Protein AF-A0A6L6TJT0-F1 (afdb_monomer_lite)

Radius of gyration: 23.86 Å; chains: 1; bounding box: 56×19×66 Å

Foldseek 3Di:
DQVCQQVQDWDWDWDWDDDDPPIWIWIKTKHFDADPVRHGPGIDIDIDTCRVVVVVVVVVVVVVVVVVVVVVVVVVVCVVPPDD

Structure (mmCIF, N/CA/C/O backbone):
data_AF-A0A6L6TJT0-F1
#
_entry.id   AF-A0A6L6TJT0-F1
#
loop_
_atom_site.group_PDB
_atom_site.id
_atom_site.type_symbol
_atom_site.label_atom_id
_atom_site.label_alt_id
_atom_site.label_comp_id
_atom_site.label_asym_id
_atom_site.label_entity_id
_atom_site.label_seq_id
_atom_site.pdbx_PDB_ins_code
_atom_site.Cartn_x
_atom_site.Cartn_y
_atom_site.Cartn_z
_atom_site.occupancy
_atom_site.B_iso_or_equiv
_atom_site.auth_seq_id
_atom_site.auth_comp_id
_atom_site.auth_asym_id
_atom_site.auth_atom_id
_atom_site.pdbx_PDB_model_num
ATOM 1 N N . MET A 1 1 ? -10.259 -5.929 5.058 1.00 88.50 1 MET A N 1
ATOM 2 C CA . MET A 1 1 ? -9.086 -5.385 5.784 1.00 88.50 1 MET A CA 1
ATOM 3 C C . MET A 1 1 ? -9.465 -5.007 7.212 1.00 88.50 1 MET A C 1
ATOM 5 O O . MET A 1 1 ? -8.932 -5.612 8.126 1.00 88.50 1 MET A O 1
ATOM 9 N N . TRP A 1 2 ? -10.455 -4.131 7.417 1.00 91.81 2 TRP A N 1
ATOM 10 C CA . TRP A 1 2 ? -10.922 -3.729 8.756 1.00 91.81 2 TRP A CA 1
ATOM 11 C C . TRP A 1 2 ? -11.348 -4.868 9.683 1.00 91.81 2 TRP A C 1
ATOM 13 O O . TRP A 1 2 ? -11.021 -4.831 10.858 1.00 91.81 2 TRP A O 1
ATOM 23 N N . GLN A 1 3 ? -12.004 -5.907 9.163 1.00 92.88 3 GLN A N 1
ATOM 24 C CA . GLN A 1 3 ? -12.417 -7.059 9.971 1.00 92.88 3 GLN A CA 1
ATOM 25 C C . GLN A 1 3 ? -11.236 -7.768 10.657 1.00 92.88 3 GLN A C 1
ATOM 27 O O . GLN A 1 3 ? -11.361 -8.154 11.811 1.00 92.88 3 GLN A O 1
ATOM 32 N N . ARG A 1 4 ? -10.079 -7.866 9.985 1.00 93.12 4 ARG A N 1
ATOM 33 C CA . ARG A 1 4 ? -8.839 -8.414 10.565 1.00 93.12 4 ARG A CA 1
ATOM 34 C C . ARG A 1 4 ? -8.298 -7.516 11.680 1.00 93.12 4 ARG A C 1
ATOM 36 O O . ARG A 1 4 ? -7.971 -7.981 12.766 1.00 93.12 4 ARG A O 1
ATOM 43 N N . ALA A 1 5 ? -8.278 -6.205 11.443 1.00 92.19 5 ALA A N 1
ATOM 44 C CA . ALA A 1 5 ? -7.842 -5.239 12.450 1.00 92.19 5 ALA A CA 1
ATOM 45 C C . ALA A 1 5 ? -8.759 -5.231 13.687 1.00 92.19 5 ALA A C 1
ATOM 47 O O . ALA A 1 5 ? -8.287 -5.203 14.820 1.00 92.19 5 ALA A O 1
ATOM 48 N N . LEU A 1 6 ? -10.074 -5.332 13.475 1.00 92.19 6 LEU A N 1
ATOM 49 C CA . LEU A 1 6 ? -11.082 -5.404 14.535 1.00 92.19 6 LEU A CA 1
ATOM 50 C C . LEU A 1 6 ? -11.093 -6.753 15.267 1.00 92.19 6 LEU A C 1
ATOM 52 O O . LEU A 1 6 ? -11.476 -6.795 16.431 1.00 92.19 6 LEU A O 1
ATOM 56 N N . SER A 1 7 ? -10.613 -7.839 14.651 1.00 93.44 7 SER A N 1
ATOM 57 C CA . SER A 1 7 ? -10.317 -9.085 15.373 1.00 93.44 7 SER A CA 1
ATOM 58 C C . SER A 1 7 ? -9.007 -9.017 16.168 1.00 93.44 7 SER A C 1
ATOM 60 O O . SER A 1 7 ? -8.612 -9.997 16.795 1.00 93.44 7 SER A O 1
ATOM 62 N N . GLY A 1 8 ? -8.329 -7.864 16.164 1.00 91.94 8 GLY A N 1
ATOM 63 C CA . GLY A 1 8 ? -7.120 -7.619 16.938 1.00 91.94 8 GLY A CA 1
ATOM 64 C C . GLY A 1 8 ? -5.815 -7.945 16.213 1.00 91.94 8 GLY A C 1
ATOM 65 O O . GLY A 1 8 ? -4.763 -7.936 16.855 1.00 91.94 8 GLY A O 1
ATOM 66 N N . GLU A 1 9 ? -5.870 -8.240 14.914 1.00 94.88 9 GLU A N 1
ATOM 67 C CA . GLU A 1 9 ? -4.689 -8.477 14.086 1.00 94.88 9 GLU A CA 1
ATOM 68 C C . GLU A 1 9 ? -4.056 -7.145 13.665 1.00 94.88 9 GLU A C 1
ATOM 70 O O . GLU A 1 9 ? -4.741 -6.235 13.202 1.00 94.88 9 GLU A O 1
ATOM 75 N N . GLN A 1 10 ? -2.736 -7.033 13.782 1.00 95.00 10 GLN A N 1
ATOM 76 C CA . GLN A 1 10 ? -1.977 -5.886 13.284 1.00 95.00 10 GLN A CA 1
ATOM 77 C C . GLN A 1 10 ? -1.227 -6.306 12.026 1.00 95.00 10 GLN A C 1
ATOM 79 O O . GLN A 1 10 ? -0.580 -7.352 12.012 1.00 95.00 10 GLN A O 1
ATOM 84 N N . PHE A 1 11 ? -1.334 -5.521 10.957 1.00 96.69 11 PHE A N 1
ATOM 85 C CA . PHE A 1 11 ? -0.692 -5.863 9.691 1.00 96.69 11 PHE A CA 1
ATOM 86 C C . PHE A 1 11 ? -0.421 -4.630 8.834 1.00 96.69 11 PHE A C 1
ATOM 88 O O . PHE A 1 11 ? -1.147 -3.634 8.881 1.00 96.69 11 PHE A O 1
ATOM 95 N N . THR A 1 12 ? 0.600 -4.753 7.990 1.00 97.00 12 THR A N 1
ATOM 96 C CA . THR A 1 12 ? 0.974 -3.743 7.001 1.00 97.00 12 THR A CA 1
ATOM 97 C C . THR A 1 12 ? 0.815 -4.314 5.602 1.00 97.00 12 THR A C 1
ATOM 99 O O . THR A 1 12 ? 1.161 -5.469 5.350 1.00 97.00 12 THR A O 1
ATOM 102 N N . LEU A 1 13 ? 0.296 -3.509 4.680 1.00 96.12 13 LEU A N 1
ATOM 103 C CA . LEU A 1 13 ? 0.261 -3.852 3.262 1.00 96.12 13 LEU A CA 1
ATOM 104 C C . LEU A 1 13 ? 0.602 -2.647 2.401 1.00 96.12 13 LEU A C 1
ATOM 106 O O . LEU A 1 13 ? 0.341 -1.509 2.775 1.00 96.12 13 LEU A O 1
ATOM 110 N N . THR A 1 14 ? 1.166 -2.904 1.227 1.00 96.19 14 THR A N 1
ATOM 111 C CA . THR A 1 14 ? 1.337 -1.871 0.206 1.00 96.19 14 THR A CA 1
ATOM 112 C C . THR A 1 14 ? 0.175 -1.938 -0.773 1.00 96.19 14 THR A C 1
ATOM 114 O O . THR A 1 14 ? -0.133 -3.010 -1.297 1.00 96.19 14 THR A O 1
ATOM 117 N N . GLN A 1 15 ? -0.465 -0.802 -1.029 1.00 95.44 15 GLN A N 1
ATOM 118 C CA . GLN A 1 15 ? -1.507 -0.670 -2.034 1.00 95.44 15 GLN A CA 1
ATOM 119 C C . GLN A 1 15 ? -1.146 0.372 -3.088 1.00 95.44 15 GLN A C 1
ATOM 121 O O . GLN A 1 15 ? -0.470 1.360 -2.816 1.00 95.44 15 GLN A O 1
ATOM 126 N N . HIS A 1 16 ? -1.638 0.140 -4.299 1.00 93.88 16 HIS A N 1
ATOM 127 C CA . HIS A 1 16 ? -1.500 1.045 -5.429 1.00 93.88 16 HIS A CA 1
ATOM 128 C C . HIS A 1 16 ? -2.863 1.664 -5.701 1.00 93.88 16 HIS A C 1
ATOM 130 O O . HIS A 1 16 ? -3.824 0.930 -5.935 1.00 93.88 16 HIS A O 1
ATOM 136 N N . LEU A 1 17 ? -2.953 2.989 -5.643 1.00 91.75 17 LEU A N 1
ATOM 137 C CA . LEU A 1 17 ? -4.182 3.724 -5.928 1.00 91.75 17 LEU A CA 1
ATOM 138 C C . LEU A 1 17 ? -3.970 4.690 -7.086 1.00 91.75 17 LEU A C 1
ATOM 140 O O . LEU A 1 17 ? -2.883 5.228 -7.269 1.00 91.75 17 LEU A O 1
ATOM 144 N N . GLY A 1 18 ? -5.041 4.942 -7.833 1.00 89.38 18 GLY A N 1
ATOM 145 C CA . GLY A 1 18 ? -5.006 5.779 -9.028 1.00 89.38 18 GLY A CA 1
ATOM 146 C C . GLY A 1 18 ? -4.597 5.005 -10.280 1.00 89.38 18 GLY A C 1
ATOM 147 O O . GLY A 1 18 ? -4.365 3.797 -10.252 1.00 89.38 18 GLY A O 1
ATOM 148 N N . ASN A 1 19 ? -4.551 5.715 -11.402 1.00 87.88 19 ASN A N 1
ATOM 149 C CA . ASN A 1 19 ? -4.194 5.171 -12.705 1.00 87.88 19 ASN A CA 1
ATOM 150 C C . ASN A 1 19 ? -3.213 6.102 -13.435 1.00 87.88 19 ASN A C 1
ATOM 152 O O . ASN A 1 19 ? -3.181 7.314 -13.210 1.00 87.88 19 ASN A O 1
ATOM 156 N N . GLY A 1 20 ? -2.388 5.521 -14.309 1.00 86.12 20 GLY A N 1
ATOM 157 C CA . GLY A 1 20 ? -1.429 6.265 -15.126 1.00 86.12 20 GLY A CA 1
ATOM 158 C C . GLY A 1 20 ? -0.525 7.187 -14.298 1.00 86.12 20 GLY A C 1
ATOM 159 O O . GLY A 1 20 ? 0.076 6.768 -13.314 1.00 86.12 20 GLY A O 1
ATOM 160 N N . ALA A 1 21 ? -0.448 8.461 -14.688 1.00 82.81 21 ALA A N 1
ATOM 161 C CA . ALA A 1 21 ? 0.396 9.462 -14.029 1.00 82.81 21 ALA A CA 1
ATOM 162 C C . ALA A 1 21 ? -0.057 9.839 -12.603 1.00 82.81 21 ALA A C 1
ATOM 164 O O . ALA A 1 21 ? 0.729 10.403 -11.845 1.00 82.81 21 ALA A O 1
ATOM 165 N N . ALA A 1 22 ? -1.304 9.533 -12.230 1.00 86.94 22 ALA A N 1
ATOM 166 C CA . ALA A 1 22 ? -1.830 9.758 -10.885 1.00 86.94 22 ALA A CA 1
ATOM 167 C C . ALA A 1 22 ? -1.649 8.539 -9.964 1.00 86.94 22 ALA A C 1
ATOM 169 O O . ALA A 1 22 ? -2.126 8.559 -8.830 1.00 86.94 22 ALA A O 1
ATOM 170 N N . GLN A 1 23 ? -0.990 7.475 -10.438 1.00 91.81 23 GLN A N 1
ATOM 171 C CA . GLN A 1 23 ? -0.740 6.290 -9.631 1.00 91.81 23 GLN A CA 1
ATOM 172 C C . GLN A 1 23 ? 0.181 6.622 -8.450 1.00 91.81 23 GLN A C 1
ATOM 174 O O . GLN A 1 23 ? 1.278 7.158 -8.614 1.00 91.81 23 GLN A O 1
ATOM 179 N N . ARG A 1 24 ? -0.273 6.271 -7.248 1.00 95.19 24 ARG A N 1
ATOM 180 C CA . ARG A 1 24 ? 0.450 6.422 -5.986 1.00 95.19 24 ARG A CA 1
ATOM 181 C C . ARG A 1 24 ? 0.570 5.081 -5.277 1.00 95.19 24 ARG A C 1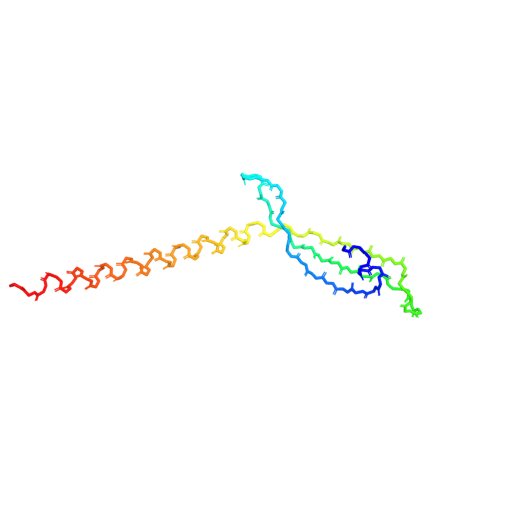
ATOM 183 O O . ARG A 1 24 ? 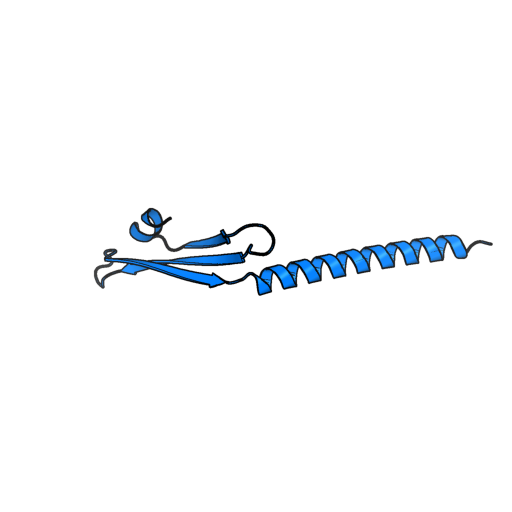-0.288 4.206 -5.406 1.00 95.19 24 ARG A O 1
ATOM 190 N N . HIS A 1 25 ? 1.652 4.935 -4.529 1.00 96.38 25 HIS A N 1
ATOM 191 C CA . HIS A 1 25 ? 1.938 3.785 -3.688 1.00 96.38 25 HIS A CA 1
ATOM 192 C C . HIS A 1 25 ? 1.731 4.193 -2.236 1.00 96.38 25 HIS A C 1
ATOM 194 O O . HIS A 1 25 ? 2.357 5.143 -1.774 1.00 96.38 25 HIS A O 1
ATOM 200 N N . TYR A 1 26 ? 0.897 3.455 -1.513 1.00 97.38 26 TYR A N 1
ATOM 201 C CA . TYR A 1 26 ? 0.637 3.688 -0.101 1.00 97.38 26 TYR A CA 1
ATOM 202 C C . TYR A 1 26 ? 1.019 2.472 0.725 1.00 97.38 26 TYR A C 1
ATOM 204 O O . TYR A 1 26 ? 0.613 1.352 0.420 1.00 97.38 26 TYR A O 1
ATOM 212 N N . GLU A 1 27 ? 1.755 2.699 1.801 1.00 97.75 27 GLU A N 1
ATOM 213 C CA . GLU A 1 27 ? 1.942 1.729 2.869 1.00 97.75 27 GLU A CA 1
ATOM 214 C C . GLU A 1 27 ? 0.843 1.947 3.911 1.00 97.75 27 GLU A C 1
ATOM 216 O O . GLU A 1 27 ? 0.739 3.010 4.526 1.00 97.75 27 GLU A O 1
ATOM 221 N N . LEU A 1 28 ? -0.026 0.951 4.048 1.00 97.38 28 LEU A N 1
ATOM 222 C CA . LEU A 1 28 ? -1.183 0.963 4.927 1.00 97.38 28 LEU A CA 1
ATOM 223 C C . LEU A 1 28 ? -0.875 0.129 6.169 1.00 97.38 28 LEU A C 1
ATOM 225 O O . LEU A 1 28 ? -0.742 -1.091 6.070 1.00 97.38 28 LEU A O 1
ATOM 229 N N . CYS A 1 29 ? -0.798 0.782 7.325 1.00 97.62 29 CYS A N 1
ATOM 230 C CA . CYS A 1 29 ? -0.513 0.156 8.614 1.00 97.62 29 CYS A CA 1
ATOM 231 C C . CYS A 1 29 ? -1.796 0.074 9.446 1.00 97.62 29 CYS A C 1
ATOM 233 O O . CYS A 1 29 ? -2.249 1.081 10.002 1.00 97.62 29 CYS A O 1
ATOM 235 N N . PHE A 1 30 ? -2.384 -1.119 9.531 1.00 97.56 30 PHE A N 1
ATOM 236 C CA . PHE A 1 30 ? -3.580 -1.384 10.324 1.00 97.56 30 PHE A CA 1
ATOM 237 C C . PHE A 1 30 ? -3.204 -1.791 11.745 1.00 97.56 30 PHE A C 1
ATOM 239 O O . PHE A 1 30 ? -2.412 -2.710 11.953 1.00 97.56 30 PHE A O 1
ATOM 246 N N . ASN A 1 31 ? -3.825 -1.134 12.719 1.00 96.12 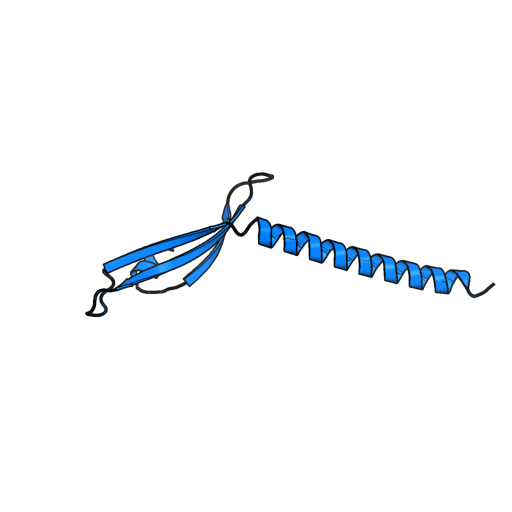31 ASN A N 1
ATOM 247 C CA . ASN A 1 31 ? -3.607 -1.385 14.135 1.00 96.12 31 ASN A CA 1
ATOM 248 C C . ASN A 1 31 ? -4.942 -1.546 14.866 1.00 96.12 31 ASN A C 1
ATOM 250 O O . ASN A 1 31 ? -5.956 -0.961 14.478 1.00 96.12 31 ASN A O 1
ATOM 254 N N . CYS A 1 32 ? -4.927 -2.312 15.954 1.00 95.56 32 CYS A N 1
ATOM 255 C CA . CYS A 1 32 ? -6.054 -2.444 16.870 1.00 95.56 32 CYS A CA 1
ATOM 256 C C . CYS A 1 32 ? -5.845 -1.570 18.113 1.00 95.56 32 CYS A C 1
ATOM 258 O O . CYS A 1 32 ? -4.761 -1.561 18.698 1.00 95.56 32 CYS A O 1
ATOM 260 N N . LEU A 1 33 ? -6.900 -0.890 18.550 1.00 95.56 33 LEU A N 1
ATOM 261 C CA . LEU A 1 33 ? -6.960 -0.213 19.840 1.00 95.56 33 LEU A CA 1
ATOM 262 C C . LEU A 1 33 ? -7.545 -1.183 20.867 1.00 95.56 33 LEU A C 1
ATOM 264 O O . LEU A 1 33 ? -8.662 -1.676 20.688 1.00 95.56 33 LEU A O 1
ATOM 268 N N . ARG A 1 34 ? -6.791 -1.462 21.931 1.00 94.31 34 ARG A N 1
ATOM 269 C CA . ARG A 1 34 ? -7.212 -2.351 23.020 1.00 94.31 34 ARG A CA 1
ATOM 270 C C . ARG A 1 34 ? -7.417 -1.564 24.305 1.00 94.31 34 ARG A C 1
ATOM 272 O O . ARG A 1 34 ? -6.631 -0.671 24.613 1.00 94.31 34 ARG A O 1
ATOM 279 N N . ALA A 1 35 ? -8.458 -1.926 25.044 1.00 94.31 35 ALA A N 1
ATOM 280 C CA . ALA A 1 35 ? -8.649 -1.489 26.416 1.00 94.31 35 ALA A CA 1
ATOM 281 C C . ALA A 1 35 ? -7.631 -2.168 27.358 1.00 94.31 35 ALA A C 1
ATOM 283 O O . ALA A 1 35 ? -6.997 -3.156 26.972 1.00 94.31 35 ALA A O 1
ATOM 284 N N . PRO A 1 36 ? -7.473 -1.674 28.601 1.00 95.31 36 PRO A N 1
ATOM 285 C CA . PRO A 1 36 ? -6.583 -2.286 29.591 1.00 95.31 36 PRO A CA 1
ATOM 286 C C . PRO A 1 36 ? -6.906 -3.752 29.921 1.00 95.31 36 PRO A C 1
ATOM 288 O O . PRO A 1 36 ? -6.019 -4.492 30.332 1.00 95.31 36 PRO A O 1
ATOM 291 N N . ASP A 1 37 ? -8.153 -4.181 29.720 1.00 95.00 37 ASP A N 1
ATOM 292 C CA . ASP A 1 37 ? -8.605 -5.571 29.882 1.00 95.00 37 ASP A CA 1
ATOM 293 C C . ASP A 1 37 ? -8.273 -6.474 28.672 1.00 95.00 37 ASP A C 1
ATOM 295 O O . ASP A 1 37 ? -8.570 -7.667 28.678 1.00 95.00 37 ASP A O 1
ATOM 299 N N . GLY A 1 38 ? -7.643 -5.919 27.629 1.00 91.06 38 GLY A N 1
ATOM 300 C CA . GLY A 1 38 ? -7.237 -6.623 26.413 1.00 91.06 38 GLY A CA 1
ATOM 301 C C . GLY A 1 38 ? -8.308 -6.692 25.319 1.00 91.06 38 GLY A C 1
ATOM 302 O O . GLY A 1 38 ? -7.996 -7.124 24.198 1.00 91.06 38 GLY A O 1
ATOM 303 N N . VAL A 1 39 ? -9.535 -6.235 25.593 1.00 94.50 39 VAL A N 1
ATOM 304 C CA . VAL A 1 39 ? -10.645 -6.230 24.631 1.00 94.50 39 VAL A CA 1
ATOM 305 C C . VAL A 1 39 ? -10.375 -5.203 23.531 1.00 94.50 39 VAL A C 1
ATOM 307 O O . VAL A 1 39 ? -9.943 -4.078 23.791 1.00 94.50 39 VAL A O 1
ATOM 310 N N . VAL A 1 40 ? -10.619 -5.581 22.273 1.00 94.88 40 VAL A N 1
ATOM 311 C CA . VAL A 1 40 ? -10.488 -4.663 21.133 1.00 94.88 40 VAL A CA 1
ATOM 312 C C . VAL A 1 40 ? -11.636 -3.654 21.178 1.00 94.88 40 VAL A C 1
ATOM 314 O O . VAL A 1 40 ? -12.791 -4.017 20.980 1.00 94.88 40 VAL A O 1
ATOM 317 N N . GLN A 1 41 ? -11.312 -2.385 21.422 1.00 95.69 41 GLN A N 1
ATOM 318 C CA . GLN A 1 41 ? -12.269 -1.274 21.388 1.00 95.69 41 GLN A CA 1
ATOM 319 C C . GLN A 1 41 ? -12.423 -0.673 19.991 1.00 95.69 41 GLN A C 1
ATOM 321 O O . GLN A 1 41 ? -13.430 -0.033 19.698 1.00 95.69 41 GLN A O 1
ATOM 326 N N . GLY A 1 42 ? -11.436 -0.867 19.116 1.00 95.06 42 GLY A N 1
ATOM 327 C CA . GLY A 1 42 ? -11.501 -0.354 17.757 1.00 95.06 42 GLY A CA 1
ATOM 328 C C . GLY A 1 42 ? -10.271 -0.687 16.932 1.00 95.06 42 GLY A C 1
ATOM 329 O O . GLY A 1 42 ? -9.391 -1.442 17.344 1.00 95.06 42 GLY A O 1
ATOM 330 N N . ALA A 1 43 ? -10.208 -0.092 15.750 1.00 96.56 43 ALA A N 1
ATOM 331 C CA . ALA A 1 43 ? -9.071 -0.188 14.855 1.00 96.56 43 ALA A CA 1
ATOM 332 C C . ALA A 1 43 ? -8.802 1.172 14.216 1.00 96.56 43 ALA A C 1
ATOM 334 O O . ALA A 1 43 ? -9.722 1.961 14.007 1.00 96.56 43 ALA A O 1
ATOM 335 N N . TYR A 1 44 ? -7.545 1.426 13.882 1.00 96.00 44 TYR A N 1
ATOM 336 C CA . TYR A 1 44 ? -7.130 2.615 13.152 1.00 96.00 44 TYR A CA 1
ATOM 337 C C . TYR A 1 44 ? -6.137 2.240 12.055 1.00 96.00 44 TYR A C 1
ATOM 339 O O . TYR A 1 44 ? -5.522 1.170 12.068 1.00 96.00 44 TYR A O 1
ATOM 347 N N . LEU A 1 45 ? -6.014 3.133 11.081 1.00 96.56 45 LEU A N 1
ATOM 348 C CA . LEU A 1 45 ? -5.134 2.985 9.935 1.00 96.56 45 LEU A CA 1
ATOM 349 C C . LEU A 1 45 ? -4.266 4.233 9.818 1.00 96.56 45 LEU A C 1
ATOM 351 O O . LEU A 1 45 ? -4.784 5.347 9.873 1.00 96.56 45 LEU A O 1
ATOM 355 N N . PHE A 1 46 ? -2.978 4.030 9.555 1.00 96.62 46 PHE A N 1
ATOM 356 C CA . PHE A 1 46 ? -2.119 5.064 8.987 1.00 96.62 46 PHE A CA 1
ATOM 357 C C . PHE A 1 46 ? -1.786 4.720 7.539 1.00 96.62 46 PHE A C 1
ATOM 359 O O . PHE A 1 46 ? -1.481 3.569 7.230 1.00 96.62 46 PHE A O 1
ATOM 366 N N . ALA A 1 47 ? -1.848 5.721 6.666 1.00 96.75 47 ALA A N 1
ATOM 367 C CA . ALA A 1 47 ? -1.470 5.601 5.267 1.00 96.75 47 ALA A CA 1
ATOM 368 C C . ALA A 1 47 ? -0.261 6.501 5.000 1.00 96.75 47 ALA A C 1
ATOM 370 O O . ALA A 1 47 ? -0.360 7.719 5.131 1.00 96.75 47 ALA A O 1
ATOM 371 N N . HIS A 1 48 ? 0.864 5.902 4.622 1.00 97.25 48 HIS A N 1
ATOM 372 C CA . HIS A 1 48 ? 2.062 6.630 4.211 1.00 97.25 48 HIS A CA 1
ATOM 373 C C . HIS A 1 48 ? 2.194 6.565 2.696 1.00 97.25 48 HIS A C 1
ATOM 375 O O . HIS A 1 48 ? 2.211 5.474 2.130 1.00 97.25 48 HIS A O 1
ATOM 381 N N . ASP A 1 49 ? 2.292 7.716 2.032 1.00 96.50 49 ASP A N 1
ATOM 382 C CA . ASP A 1 49 ? 2.644 7.754 0.612 1.00 96.50 49 ASP A CA 1
ATOM 383 C C . ASP A 1 49 ? 4.127 7.388 0.459 1.00 96.50 49 ASP A C 1
ATOM 385 O O . ASP A 1 49 ? 5.013 8.081 0.955 1.00 96.50 49 ASP A O 1
ATOM 389 N N . ILE A 1 50 ? 4.391 6.273 -0.213 1.00 96.88 50 ILE A N 1
ATOM 390 C CA . ILE A 1 50 ? 5.733 5.756 -0.494 1.00 96.88 50 ILE A CA 1
ATOM 391 C C . ILE A 1 50 ? 6.076 5.847 -1.987 1.00 96.88 50 ILE A C 1
ATOM 393 O O . ILE A 1 50 ? 7.046 5.232 -2.435 1.00 96.88 50 ILE A O 1
ATOM 397 N N . SER A 1 51 ? 5.301 6.597 -2.777 1.00 95.69 51 SER A N 1
ATOM 398 C CA . SER A 1 51 ? 5.470 6.700 -4.234 1.00 95.69 51 SER A CA 1
ATOM 399 C C . SER A 1 51 ? 6.857 7.190 -4.622 1.00 95.69 51 SER A C 1
ATOM 401 O O . SER A 1 51 ? 7.457 6.678 -5.568 1.00 95.69 51 SER A O 1
ATOM 403 N N . GLU A 1 52 ? 7.383 8.169 -3.887 1.00 95.50 52 GLU A N 1
ATOM 404 C CA . GLU A 1 52 ? 8.718 8.710 -4.130 1.00 95.50 52 GLU A CA 1
ATOM 405 C C . GLU A 1 52 ? 9.794 7.646 -3.898 1.00 95.50 52 GLU A C 1
ATOM 407 O O . GLU A 1 52 ? 10.631 7.418 -4.772 1.00 95.50 52 GLU A O 1
ATOM 412 N N . ARG A 1 53 ? 9.707 6.918 -2.774 1.00 96.06 53 ARG A N 1
ATOM 413 C CA . ARG A 1 53 ? 10.621 5.816 -2.436 1.00 96.06 53 ARG A CA 1
ATOM 414 C C . ARG A 1 53 ? 10.611 4.737 -3.516 1.00 96.06 53 ARG A C 1
ATOM 416 O O . ARG A 1 53 ? 11.672 4.325 -3.978 1.00 96.06 53 ARG A O 1
ATOM 423 N N . VAL A 1 54 ? 9.424 4.320 -3.958 1.00 94.50 54 VAL A N 1
ATOM 424 C CA . VAL A 1 54 ? 9.283 3.300 -5.007 1.00 94.50 54 VAL A CA 1
ATOM 425 C C . VAL A 1 54 ? 9.838 3.797 -6.344 1.00 94.50 54 VAL A C 1
ATOM 427 O O . VAL A 1 54 ? 10.580 3.078 -7.013 1.00 94.50 54 VAL A O 1
ATOM 430 N N . THR A 1 55 ? 9.547 5.043 -6.723 1.00 93.69 55 THR A N 1
ATOM 431 C CA . THR A 1 55 ? 10.043 5.628 -7.979 1.00 93.69 55 THR A CA 1
ATOM 432 C C . THR A 1 55 ? 11.567 5.743 -7.974 1.00 93.69 55 THR A C 1
ATOM 434 O O . THR A 1 55 ? 12.215 5.435 -8.975 1.00 93.69 55 THR A O 1
ATOM 437 N N . ALA A 1 56 ? 12.157 6.157 -6.852 1.00 95.75 56 ALA A N 1
ATOM 438 C CA . ALA A 1 56 ? 13.604 6.238 -6.694 1.00 95.75 56 ALA A CA 1
ATOM 439 C C . ALA A 1 56 ? 14.265 4.857 -6.836 1.00 95.75 56 ALA A C 1
ATOM 441 O O . ALA A 1 56 ? 15.221 4.718 -7.598 1.00 95.75 56 ALA A O 1
ATOM 442 N N . GLN A 1 57 ? 13.710 3.824 -6.193 1.00 95.94 57 GLN A N 1
ATOM 443 C CA . GLN A 1 57 ? 14.202 2.447 -6.316 1.00 95.94 57 GLN A CA 1
ATOM 444 C C . GLN A 1 57 ? 14.122 1.927 -7.757 1.00 95.94 57 GLN A C 1
ATOM 446 O O . GLN A 1 57 ? 15.078 1.342 -8.257 1.00 95.94 57 GLN A O 1
ATOM 451 N N . GLN A 1 58 ? 13.023 2.188 -8.465 1.00 95.00 58 GLN A N 1
ATOM 452 C CA . GLN A 1 58 ? 12.890 1.791 -9.869 1.00 95.00 58 GLN A CA 1
ATOM 453 C C . GLN A 1 58 ? 13.895 2.501 -10.782 1.00 95.00 58 GLN A C 1
ATOM 455 O O . GLN A 1 58 ? 14.411 1.894 -11.720 1.00 95.00 58 GLN A O 1
ATOM 460 N N . ARG A 1 59 ? 14.175 3.786 -10.534 1.00 95.38 59 ARG A N 1
ATOM 461 C CA . ARG A 1 59 ? 15.200 4.531 -11.282 1.00 95.38 59 ARG A CA 1
ATOM 462 C C . ARG A 1 59 ? 16.591 3.957 -11.037 1.00 95.38 59 ARG A C 1
ATOM 464 O O . ARG A 1 59 ? 17.342 3.814 -11.997 1.00 95.38 59 ARG A O 1
ATOM 471 N N . LEU A 1 60 ? 16.903 3.604 -9.789 1.00 97.00 60 LEU A N 1
ATOM 472 C CA . LEU A 1 60 ? 18.180 2.993 -9.426 1.00 97.00 60 LEU A CA 1
ATOM 473 C C . LEU A 1 60 ? 18.382 1.660 -10.154 1.00 97.00 60 LEU A C 1
ATOM 475 O O . LEU A 1 60 ? 19.374 1.506 -10.857 1.00 97.00 60 LEU A O 1
ATOM 479 N N . LEU A 1 61 ? 17.398 0.758 -10.087 1.00 96.88 61 LEU A N 1
ATOM 480 C CA . LEU A 1 61 ? 17.457 -0.540 -10.770 1.00 96.88 61 LEU A CA 1
ATOM 481 C C . LEU A 1 61 ? 17.689 -0.389 -12.281 1.00 96.88 61 LEU A C 1
ATOM 483 O O . LEU A 1 61 ? 18.525 -1.077 -12.858 1.00 96.88 61 LEU A O 1
ATOM 487 N N . LYS A 1 62 ? 17.004 0.564 -12.926 1.00 96.12 62 LYS A N 1
ATOM 488 C CA . LYS A 1 62 ? 17.202 0.848 -14.357 1.00 96.12 62 LYS A CA 1
ATOM 489 C C . LYS A 1 62 ? 18.606 1.365 -14.668 1.0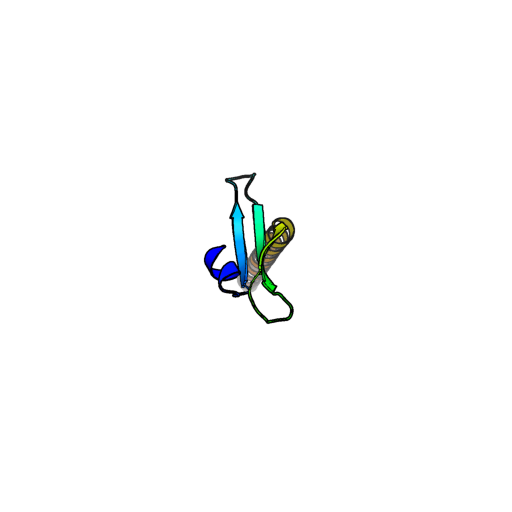0 96.12 62 LYS A C 1
ATOM 491 O O . LYS A 1 62 ? 19.173 1.003 -15.696 1.00 96.12 62 LYS A O 1
ATOM 496 N N . ALA A 1 63 ? 19.159 2.221 -13.810 1.00 95.75 63 ALA A N 1
ATOM 497 C CA . ALA A 1 63 ? 20.512 2.737 -13.984 1.00 95.75 63 ALA A CA 1
ATOM 498 C C . ALA A 1 63 ? 21.560 1.622 -13.833 1.00 95.75 63 ALA A C 1
ATOM 500 O O . ALA A 1 63 ? 22.477 1.530 -14.647 1.00 95.75 63 ALA A O 1
ATOM 501 N N . GLU A 1 64 ? 21.388 0.737 -12.849 1.00 96.69 64 GLU A N 1
ATOM 502 C CA . GLU A 1 64 ? 22.249 -0.432 -12.644 1.00 96.69 64 GLU A CA 1
ATOM 503 C C . GLU A 1 64 ? 22.184 -1.402 -13.833 1.00 96.69 64 GLU A C 1
ATOM 505 O O . GLU A 1 64 ? 23.215 -1.876 -14.317 1.00 96.69 64 GLU A O 1
ATOM 510 N N . GLU A 1 65 ? 20.986 -1.661 -14.365 1.00 96.25 65 GLU A N 1
ATOM 511 C CA . GLU A 1 65 ? 20.811 -2.485 -15.562 1.00 96.25 65 GLU A CA 1
ATOM 512 C C . GLU A 1 65 ? 21.481 -1.874 -16.796 1.00 96.25 65 GLU A C 1
ATOM 514 O O . GLU A 1 65 ? 22.156 -2.595 -17.538 1.00 96.25 65 GLU A O 1
ATOM 519 N N . ALA A 1 66 ? 21.334 -0.562 -16.999 1.00 94.44 66 ALA A N 1
ATOM 520 C CA . ALA A 1 66 ? 21.961 0.157 -18.103 1.00 94.44 66 ALA A CA 1
ATOM 521 C C . ALA A 1 66 ? 23.493 0.129 -18.001 1.00 94.44 66 ALA A C 1
ATOM 523 O O . ALA A 1 66 ? 24.167 -0.159 -18.992 1.00 94.44 66 ALA A O 1
ATOM 524 N N . LEU A 1 67 ? 24.043 0.347 -16.801 1.00 94.38 67 LEU A N 1
ATOM 525 C CA . LEU A 1 67 ? 25.482 0.266 -16.550 1.00 94.38 67 LEU A CA 1
ATOM 526 C C . LEU A 1 67 ? 26.015 -1.140 -16.841 1.00 94.38 67 LEU A C 1
ATOM 528 O O . LEU A 1 67 ? 26.984 -1.298 -17.585 1.00 94.38 67 LEU A O 1
ATOM 532 N N . ARG A 1 68 ? 25.344 -2.174 -16.323 1.00 93.31 68 ARG A N 1
ATOM 533 C CA . ARG A 1 68 ? 25.707 -3.574 -16.577 1.00 93.31 68 ARG A CA 1
ATOM 534 C C . ARG A 1 68 ? 25.650 -3.912 -18.067 1.00 93.31 68 ARG A C 1
ATOM 536 O O . ARG A 1 68 ? 26.466 -4.693 -18.552 1.00 93.31 68 ARG A O 1
ATOM 543 N N . HIS A 1 69 ? 24.680 -3.367 -18.799 1.00 90.81 69 HIS A N 1
ATOM 544 C CA . HIS A 1 69 ? 24.589 -3.556 -20.243 1.00 90.81 69 HIS A CA 1
ATOM 545 C C . HIS A 1 69 ? 25.751 -2.870 -20.979 1.00 90.81 69 HIS A C 1
ATOM 547 O O . HIS A 1 69 ? 26.369 -3.490 -21.843 1.00 90.81 69 HIS A O 1
ATOM 553 N N . ALA A 1 70 ? 26.091 -1.631 -20.614 1.00 89.69 70 ALA A N 1
ATOM 554 C CA . ALA A 1 70 ? 27.205 -0.892 -21.208 1.00 89.69 70 ALA A CA 1
ATOM 555 C C . ALA A 1 70 ? 28.553 -1.601 -20.997 1.00 89.69 70 ALA A C 1
ATOM 557 O O . ALA A 1 70 ? 29.284 -1.810 -21.960 1.00 89.69 70 ALA A O 1
ATOM 558 N N . GLN A 1 71 ? 28.831 -2.071 -19.777 1.00 88.69 71 GLN A N 1
ATOM 559 C CA . GLN A 1 71 ? 30.057 -2.817 -19.455 1.00 88.69 71 GLN A CA 1
ATOM 560 C C . GLN A 1 71 ? 30.196 -4.108 -20.276 1.00 88.69 71 GLN A C 1
ATOM 562 O O . GLN A 1 71 ? 31.288 -4.465 -20.714 1.00 88.69 71 GLN A O 1
ATOM 567 N N . LYS A 1 72 ? 29.085 -4.812 -20.536 1.00 86.50 72 LYS A N 1
ATOM 568 C CA . LYS A 1 72 ? 29.095 -5.983 -21.427 1.00 86.50 72 LYS A CA 1
ATOM 569 C C . LYS A 1 72 ? 29.439 -5.601 -22.864 1.00 86.50 72 LYS A C 1
ATOM 571 O O . LYS A 1 72 ? 30.197 -6.317 -23.508 1.00 86.50 72 LYS A O 1
ATOM 576 N N . MET A 1 73 ? 28.887 -4.497 -23.364 1.00 82.38 73 ME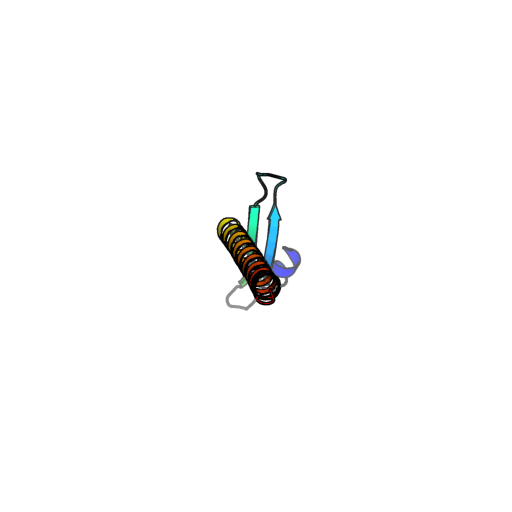T A N 1
ATOM 577 C CA . MET A 1 73 ? 29.170 -4.018 -24.720 1.00 82.38 73 MET A CA 1
ATOM 578 C C . MET A 1 73 ? 30.621 -3.558 -24.869 1.00 82.38 73 MET A C 1
ATOM 580 O O . MET A 1 73 ? 31.249 -3.854 -25.881 1.00 82.38 73 MET A O 1
ATOM 584 N N . GLU A 1 74 ? 31.179 -2.909 -23.848 1.00 78.62 74 GLU A N 1
ATOM 585 C CA . GLU A 1 74 ? 32.592 -2.527 -23.807 1.00 78.62 74 GLU A CA 1
ATOM 586 C C . GLU A 1 74 ? 33.511 -3.758 -23.855 1.00 78.62 74 GLU A C 1
ATOM 588 O O . GLU A 1 74 ? 34.434 -3.807 -24.666 1.00 78.62 74 GLU A O 1
ATOM 593 N N . ALA A 1 75 ? 33.210 -4.802 -23.074 1.00 76.25 75 ALA A N 1
ATOM 594 C CA . ALA A 1 75 ? 33.964 -6.056 -23.097 1.00 76.25 75 ALA A CA 1
ATOM 595 C C . ALA A 1 75 ? 33.893 -6.777 -24.460 1.00 76.25 75 ALA A C 1
ATOM 597 O O . ALA A 1 75 ? 34.891 -7.335 -24.918 1.00 76.25 75 ALA A O 1
ATOM 598 N N . VAL A 1 76 ? 32.741 -6.737 -25.142 1.00 73.00 76 VAL A N 1
ATOM 599 C CA . VAL A 1 76 ? 32.593 -7.272 -26.511 1.00 73.00 76 VAL A CA 1
ATOM 600 C C . VAL A 1 76 ? 33.374 -6.428 -27.526 1.00 73.00 76 VAL A C 1
ATOM 602 O O . VAL A 1 76 ? 34.023 -6.981 -28.416 1.00 73.00 76 VAL A O 1
ATOM 605 N N . GLY A 1 77 ? 33.358 -5.100 -27.385 1.00 66.50 77 GLY A N 1
ATOM 606 C CA . GLY A 1 77 ? 34.112 -4.176 -28.234 1.00 66.50 77 GLY A CA 1
ATOM 607 C C . GLY A 1 77 ? 35.627 -4.333 -28.089 1.00 66.50 77 GLY A C 1
ATOM 608 O O . GLY A 1 77 ? 36.337 -4.362 -29.092 1.00 66.50 77 GLY A O 1
ATOM 609 N N . HIS A 1 78 ? 36.121 -4.527 -26.863 1.00 59.00 78 HIS A N 1
ATOM 610 C CA . HIS A 1 78 ? 37.539 -4.778 -26.602 1.00 59.00 78 HIS A CA 1
ATOM 611 C C . HIS A 1 78 ? 38.017 -6.112 -27.199 1.00 59.00 78 HIS A C 1
ATOM 613 O O . HIS A 1 78 ? 39.095 -6.170 -27.786 1.00 59.00 78 HIS A O 1
ATOM 619 N N . LEU A 1 79 ? 37.195 -7.168 -27.137 1.00 60.25 79 LEU A N 1
ATOM 620 C CA . LEU A 1 79 ? 37.526 -8.463 -27.744 1.00 60.25 79 LEU A CA 1
ATOM 621 C C . LEU A 1 79 ? 37.476 -8.426 -29.284 1.00 60.25 79 LEU A C 1
ATOM 623 O O . LEU A 1 79 ? 38.237 -9.131 -29.939 1.00 60.25 79 LEU A O 1
ATOM 627 N N . SER A 1 80 ? 36.615 -7.584 -29.864 1.00 58.88 80 SER A N 1
ATOM 628 C CA . SER A 1 80 ? 36.469 -7.454 -31.323 1.00 58.88 80 SER A CA 1
ATOM 629 C C . SER A 1 80 ? 37.521 -6.536 -31.964 1.00 58.88 80 SER A C 1
ATOM 631 O O . SER A 1 80 ? 37.748 -6.627 -33.166 1.00 58.88 80 SER A O 1
ATOM 633 N N . GLY A 1 81 ? 38.161 -5.656 -31.184 1.00 59.22 81 GLY A N 1
ATOM 634 C CA . GLY A 1 81 ? 39.205 -4.733 -31.653 1.00 59.22 81 GLY A CA 1
ATOM 635 C C . GLY A 1 81 ? 40.650 -5.179 -31.390 1.00 59.22 81 GLY A C 1
ATOM 636 O O . GLY A 1 81 ? 41.569 -4.463 -31.769 1.00 59.22 81 GLY A O 1
ATOM 637 N N . GLY A 1 82 ? 40.863 -6.320 -30.721 1.00 61.31 82 GLY A N 1
ATOM 638 C CA . GLY A 1 82 ? 42.177 -6.747 -30.216 1.00 61.31 82 GLY A CA 1
ATOM 639 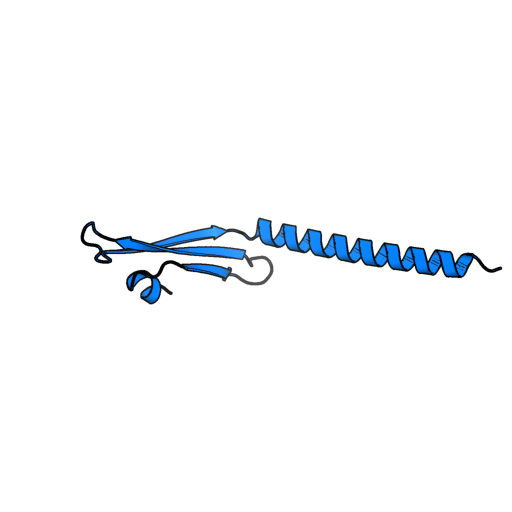C C . GLY A 1 82 ? 42.890 -7.856 -30.998 1.00 61.31 82 GLY A C 1
ATOM 640 O O . GLY A 1 82 ? 43.926 -8.332 -30.541 1.00 61.31 82 GLY A O 1
ATOM 641 N N . ILE A 1 83 ? 42.361 -8.304 -32.139 1.00 53.09 83 ILE A N 1
ATOM 642 C CA . ILE A 1 83 ? 43.025 -9.307 -32.987 1.00 53.09 83 ILE A CA 1
ATOM 643 C C . ILE A 1 83 ? 42.900 -8.880 -34.456 1.00 53.09 83 ILE A C 1
ATOM 645 O O . ILE A 1 83 ? 42.058 -9.388 -35.195 1.00 53.09 83 ILE A O 1
ATOM 649 N N . ALA A 1 84 ? 43.723 -7.912 -34.855 1.00 50.25 84 ALA A N 1
ATOM 650 C CA . ALA A 1 84 ? 44.119 -7.638 -36.235 1.00 50.25 84 ALA A CA 1
ATOM 651 C C . ALA A 1 84 ? 45.532 -7.043 -36.227 1.00 50.25 84 ALA A C 1
ATOM 653 O O . ALA A 1 84 ? 45.803 -6.216 -35.326 1.00 50.25 84 ALA A O 1
#

Secondary structure (DSSP, 8-state):
-HHHHHTT--EEEEEEESSGGG-EEEEEEEEEEE-TTS-EEEEEEEEEE-HHHHHHHHHHHHHHHHHHHHHHHHHHHHHHSS--

pLDDT: mean 90.01, std 11.29, range [50.25, 97.75]

Sequence (84 aa):
MWQRALSGEQFTLTQHLGNGAAQRHYELCFNCLRAPDGVVQGAYLFAHDISERVTAQQRLLKAEEALRHAQKMEAVGHLSGGIA